Protein AF-A0A8T0BC66-F1 (afdb_monomer)

Foldseek 3Di:
DDPKWDFDDDDDDPLVVLLVVQDDPVCQLLAKEAAKDPQAAADCDPPDPRHDDVVQDDDGFATFHDDRDMTHTSNVVVQLVVCLVVQPDDPDVRSSSRSSCVVVVRDYDYPVVSVVSSVVVVPPDDPDDDDD

Nearest PDB structures (foldseek):
  6wmo-assembly1_B  TM=9.298E-01  e=1.999E-13  Homo sapiens
  8tic-assembly2_D  TM=9.322E-01  e=6.522E-13  Homo sapiens
  8tic-assembly1_C  TM=9.337E-01  e=7.944E-13  Homo sapiens
  6wmn-assembly1_A  TM=8.474E-01  e=4.118E-13  Homo sapiens
  6wmn-assembly2_C  TM=8.520E-01  e=5.015E-13  Homo sapiens

Radius of gyration: 18.57 Å; Cα contacts (8 Å, |Δi|>4): 163; chains: 1; bounding box: 36×45×63 Å

pLDDT: mean 74.86, std 20.78, range [34.38, 96.12]

Structure (mmCIF, N/CA/C/O backbone):
data_AF-A0A8T0BC66-F1
#
_entry.id   AF-A0A8T0BC66-F1
#
loop_
_atom_site.group_PDB
_atom_site.id
_atom_site.type_symbol
_atom_site.label_atom_id
_atom_site.label_alt_id
_atom_site.label_comp_id
_atom_site.label_asym_id
_atom_site.label_entity_id
_atom_site.label_seq_id
_atom_site.pdbx_PDB_ins_code
_atom_site.Cartn_x
_atom_site.Cartn_y
_atom_site.Cartn_z
_atom_site.occupancy
_atom_site.B_iso_or_equiv
_atom_site.auth_seq_id
_atom_site.auth_comp_id
_atom_site.auth_asym_id
_atom_site.auth_atom_id
_atom_site.pdbx_PDB_model_num
ATOM 1 N N . MET A 1 1 ? -14.379 -6.288 25.183 1.00 39.47 1 MET A N 1
ATOM 2 C CA . MET A 1 1 ? -13.548 -7.128 24.292 1.00 39.47 1 MET A CA 1
ATOM 3 C C . MET A 1 1 ? -13.953 -6.802 22.857 1.00 39.47 1 MET A C 1
ATOM 5 O O . MET A 1 1 ? -15.008 -7.246 22.436 1.00 39.47 1 MET A O 1
ATOM 9 N N . TYR A 1 2 ? -13.219 -5.929 22.158 1.00 42.78 2 TYR A N 1
ATOM 10 C CA . TYR A 1 2 ? -13.569 -5.479 20.798 1.00 42.78 2 TYR A CA 1
ATOM 11 C C . TYR A 1 2 ? -12.825 -6.341 19.771 1.00 42.78 2 TYR A C 1
ATOM 13 O O . TYR A 1 2 ? -11.620 -6.173 19.587 1.00 42.78 2 TYR A O 1
ATOM 21 N N . GLY A 1 3 ? -13.536 -7.283 19.145 1.00 38.94 3 GLY A N 1
ATOM 22 C CA . GLY A 1 3 ? -13.040 -8.241 18.145 1.00 38.94 3 GLY A CA 1
ATOM 23 C C . GLY A 1 3 ? -12.790 -7.635 16.760 1.00 38.94 3 GLY A C 1
ATOM 24 O O . GLY A 1 3 ? -13.033 -8.282 15.747 1.00 38.94 3 GLY A O 1
ATOM 25 N N . ASP A 1 4 ? -12.317 -6.389 16.712 1.00 48.75 4 ASP A N 1
ATOM 26 C CA . ASP A 1 4 ? -12.413 -5.542 15.517 1.00 48.75 4 ASP A CA 1
ATOM 27 C C . ASP A 1 4 ? -11.037 -5.145 14.964 1.00 48.75 4 ASP A C 1
ATOM 29 O O . ASP A 1 4 ? -10.931 -4.189 14.198 1.00 48.75 4 ASP A O 1
ATOM 33 N N . ILE A 1 5 ? -9.954 -5.789 15.409 1.00 49.69 5 ILE A N 1
ATOM 34 C CA . ILE A 1 5 ? -8.577 -5.385 15.095 1.00 49.69 5 ILE A CA 1
ATOM 35 C C . ILE A 1 5 ? -7.767 -6.647 14.806 1.00 49.69 5 ILE A C 1
ATOM 37 O O . ILE A 1 5 ? -7.548 -7.456 15.704 1.00 49.69 5 ILE A O 1
ATOM 41 N N . LEU A 1 6 ? -7.324 -6.803 13.559 1.00 51.75 6 LEU A N 1
ATOM 42 C CA . LEU A 1 6 ? -6.361 -7.831 13.177 1.00 51.75 6 LEU A CA 1
ATOM 43 C C . LEU A 1 6 ? -4.959 -7.220 13.254 1.00 51.75 6 LEU A C 1
ATOM 45 O O . LEU A 1 6 ? -4.661 -6.251 12.559 1.00 51.75 6 LEU A O 1
ATOM 49 N N . GLN A 1 7 ? -4.128 -7.774 14.132 1.00 48.44 7 GLN A N 1
ATOM 50 C CA . GLN A 1 7 ? -2.723 -7.419 14.313 1.00 48.44 7 GLN A CA 1
ATOM 51 C C . GLN A 1 7 ? -1.903 -8.573 13.734 1.00 48.44 7 GLN A C 1
ATOM 53 O O . GLN A 1 7 ? -2.004 -9.698 14.218 1.00 48.44 7 GLN A O 1
ATOM 58 N N . TRP A 1 8 ? -1.158 -8.322 12.659 1.00 37.84 8 TRP A N 1
ATOM 59 C CA . TRP A 1 8 ? -0.262 -9.316 12.069 1.00 37.84 8 TRP A CA 1
ATOM 60 C C . TRP A 1 8 ? 1.157 -9.040 12.573 1.00 37.84 8 TRP A C 1
ATOM 62 O O . TRP A 1 8 ? 1.662 -7.935 12.395 1.00 37.84 8 TRP A O 1
ATOM 72 N N . ASP A 1 9 ? 1.723 -10.024 13.272 1.00 36.22 9 ASP A N 1
ATOM 73 C CA . ASP A 1 9 ? 3.120 -10.123 13.720 1.00 36.22 9 ASP A CA 1
ATOM 74 C C . ASP A 1 9 ? 3.769 -8.828 14.257 1.00 36.22 9 ASP A C 1
ATOM 76 O O . ASP A 1 9 ? 4.820 -8.379 13.803 1.00 36.22 9 ASP A O 1
ATOM 80 N N . TYR A 1 10 ? 3.137 -8.208 15.258 1.00 40.03 10 TYR A N 1
ATOM 81 C CA . TYR A 1 10 ? 3.714 -7.072 15.975 1.00 40.03 10 TYR A CA 1
ATOM 82 C C . TYR A 1 10 ? 3.802 -7.402 17.462 1.00 40.03 10 TYR A C 1
ATOM 84 O O . TYR A 1 10 ? 2.771 -7.621 18.102 1.00 40.03 10 TYR A O 1
ATOM 92 N N . ARG A 1 11 ? 5.025 -7.413 18.016 1.00 34.38 11 ARG A N 1
ATOM 93 C CA . ARG A 1 11 ? 5.253 -7.440 19.469 1.00 34.38 11 ARG A CA 1
ATOM 94 C C . ARG A 1 11 ? 4.459 -6.303 20.097 1.00 34.38 11 ARG A C 1
ATOM 96 O O . ARG A 1 11 ? 4.739 -5.137 19.808 1.00 34.38 11 ARG A O 1
ATOM 103 N N . ASP A 1 12 ? 3.502 -6.646 20.955 1.00 35.31 12 ASP A N 1
ATOM 104 C CA . ASP A 1 12 ? 2.737 -5.669 21.721 1.00 35.31 12 ASP A CA 1
ATOM 105 C C . ASP A 1 12 ? 3.689 -4.693 22.409 1.00 35.31 12 ASP A C 1
ATOM 107 O O . ASP A 1 12 ? 4.430 -5.022 23.331 1.00 35.31 12 ASP A O 1
ATOM 111 N N . SER A 1 13 ? 3.691 -3.475 21.887 1.00 44.97 13 SER A N 1
ATOM 112 C CA . SER A 1 13 ? 4.419 -2.348 22.433 1.00 44.97 13 SER A CA 1
ATOM 113 C C . SER A 1 13 ? 3.365 -1.376 22.939 1.00 44.97 13 SER A C 1
ATOM 115 O O . SER A 1 13 ? 2.332 -1.196 22.288 1.00 44.97 13 SER A O 1
ATOM 117 N N . PHE A 1 14 ? 3.622 -0.723 24.075 1.00 44.88 14 PHE A N 1
ATOM 118 C CA . PHE A 1 14 ? 2.722 0.250 24.718 1.00 44.88 14 PHE A CA 1
ATOM 119 C C . PHE A 1 14 ? 2.096 1.286 23.750 1.00 44.88 14 PHE A C 1
ATOM 121 O O . PHE A 1 14 ? 1.015 1.804 24.010 1.00 44.88 14 PHE A O 1
ATOM 128 N N . PHE A 1 15 ? 2.719 1.536 22.593 1.00 47.66 15 PHE A N 1
ATOM 129 C CA . PHE A 1 15 ? 2.225 2.391 21.510 1.00 47.66 15 PHE A CA 1
ATOM 130 C C . PHE A 1 15 ? 0.861 1.996 20.908 1.00 47.66 15 PHE A C 1
ATOM 132 O O . PHE A 1 15 ? 0.119 2.881 20.476 1.00 47.66 15 PHE A O 1
ATOM 139 N N . ASN A 1 16 ? 0.499 0.707 20.886 1.00 49.53 16 ASN A N 1
ATOM 140 C CA . ASN A 1 16 ? -0.738 0.236 20.243 1.00 49.53 16 ASN A CA 1
ATOM 141 C C . ASN A 1 16 ? -2.017 0.669 20.987 1.00 49.53 16 ASN A C 1
ATOM 143 O O . ASN A 1 16 ? -3.046 0.907 20.346 1.00 49.53 16 ASN A O 1
ATOM 147 N N . LEU A 1 17 ? -1.963 0.809 22.320 1.00 51.00 17 LEU A N 1
ATOM 148 C CA . LEU A 1 17 ? -3.094 1.307 23.116 1.00 51.00 17 LEU A CA 1
ATOM 149 C C . LEU A 1 17 ? -3.305 2.814 22.916 1.00 51.00 17 LEU A C 1
ATOM 151 O O . LEU A 1 17 ? -4.433 3.253 22.680 1.00 51.00 17 LEU A O 1
ATOM 155 N N . THR A 1 18 ? -2.224 3.595 22.889 1.00 55.72 18 THR A N 1
ATOM 156 C CA . THR A 1 18 ? -2.283 5.062 22.791 1.00 55.72 18 THR A CA 1
ATOM 157 C C . THR A 1 18 ? -2.929 5.546 21.487 1.00 55.72 18 THR A C 1
ATOM 159 O O . THR A 1 18 ? -3.639 6.554 21.476 1.00 55.72 18 THR A O 1
ATOM 162 N N . ILE A 1 19 ? -2.725 4.834 20.368 1.00 58.22 19 ILE A N 1
ATOM 163 C CA . ILE A 1 19 ? -3.325 5.217 19.077 1.00 58.22 19 ILE A CA 1
ATOM 164 C C . ILE A 1 19 ? -4.849 5.031 19.090 1.00 58.22 19 ILE A C 1
ATOM 166 O O . ILE A 1 19 ? -5.564 5.867 18.536 1.00 58.22 19 ILE A O 1
ATOM 170 N N . LYS A 1 20 ? -5.367 3.984 19.744 1.00 54.47 20 LYS A N 1
ATOM 171 C CA . LYS A 1 20 ? -6.816 3.759 19.863 1.00 54.47 20 LYS A CA 1
ATOM 172 C C . LYS A 1 20 ? -7.481 4.770 20.786 1.00 54.47 20 LYS A C 1
ATOM 174 O O . LYS A 1 20 ? -8.488 5.352 20.398 1.00 54.47 20 LYS A O 1
ATOM 179 N N . GLU A 1 21 ? -6.909 5.001 21.965 1.00 57.84 21 GLU A N 1
ATOM 180 C CA . GLU A 1 21 ? -7.461 5.927 22.967 1.00 57.84 21 GLU A CA 1
ATOM 181 C C . GLU A 1 21 ? -7.472 7.375 22.469 1.00 57.84 21 GLU A C 1
ATOM 183 O O . GLU A 1 21 ? -8.346 8.167 22.818 1.00 57.84 21 GLU A O 1
ATOM 188 N N . GLY A 1 22 ? -6.545 7.708 21.571 1.00 63.69 22 GLY A N 1
ATOM 189 C CA . GLY A 1 22 ? -6.510 9.006 20.932 1.00 63.69 22 GLY A CA 1
ATOM 190 C C . GLY A 1 22 ? -7.560 9.202 19.836 1.00 63.69 22 GLY A C 1
ATOM 191 O O . GLY A 1 22 ? -7.830 10.342 19.494 1.00 63.69 22 GLY A O 1
ATOM 192 N N . LEU A 1 23 ? -8.154 8.201 19.192 1.00 65.50 23 LEU A N 1
ATOM 193 C CA . LEU A 1 23 ? -8.947 8.450 17.973 1.00 65.50 23 LEU A CA 1
ATOM 194 C C . LEU A 1 23 ? -10.449 8.565 18.246 1.00 65.50 23 LEU A C 1
ATOM 196 O O . LEU A 1 23 ? -11.020 7.807 19.020 1.00 65.50 23 LEU A O 1
ATOM 200 N N . SER A 1 24 ? -11.121 9.496 17.555 1.00 72.69 24 SER A N 1
ATOM 201 C CA . SER A 1 24 ? -12.587 9.501 17.564 1.00 72.69 24 SER A CA 1
ATOM 202 C C . SER A 1 24 ? -1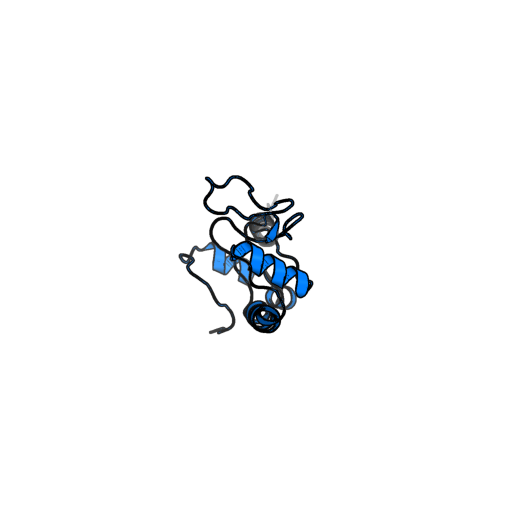3.111 8.225 16.889 1.00 72.69 24 SER A C 1
ATOM 204 O O . SER A 1 24 ? -12.472 7.742 15.947 1.00 72.69 24 SER A O 1
ATOM 206 N N . PRO A 1 25 ? -14.291 7.707 17.278 1.00 70.06 25 PRO A N 1
ATOM 207 C CA . PRO A 1 25 ? -14.850 6.489 16.687 1.00 70.06 25 PRO A CA 1
ATOM 208 C C . PRO A 1 25 ? -14.932 6.541 15.155 1.00 70.06 25 PRO A C 1
ATOM 210 O O . PRO A 1 25 ? -14.613 5.569 14.477 1.00 70.06 25 PRO A O 1
ATOM 213 N N . ALA A 1 26 ? -15.273 7.704 14.590 1.00 71.31 26 ALA A N 1
ATOM 214 C CA . ALA A 1 26 ? -15.292 7.915 13.144 1.00 71.31 26 ALA A CA 1
ATOM 215 C C . ALA A 1 26 ? -13.900 7.756 12.502 1.00 71.31 26 ALA A C 1
ATOM 217 O O . ALA A 1 26 ? -13.770 7.103 11.472 1.00 71.31 26 ALA A O 1
ATOM 218 N N . LYS A 1 27 ? -12.844 8.293 13.129 1.00 70.31 27 LYS A N 1
ATOM 219 C CA . LYS A 1 27 ? -11.463 8.177 12.628 1.00 7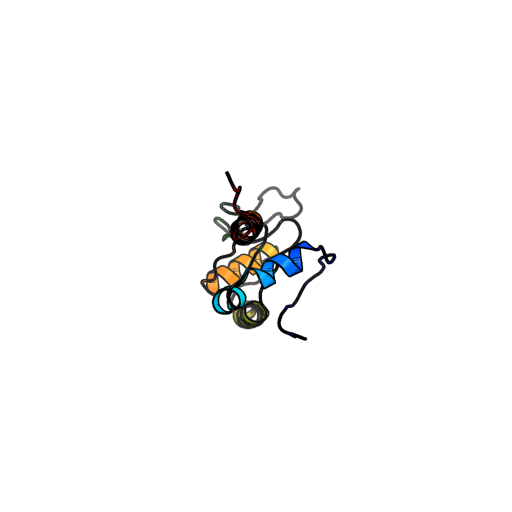0.31 27 LYS A CA 1
ATOM 220 C C . LYS A 1 27 ? -10.886 6.775 12.823 1.00 70.31 27 LYS A C 1
ATOM 222 O O . LYS A 1 27 ? -10.070 6.348 12.016 1.00 70.31 27 LYS A O 1
ATOM 227 N N . ALA A 1 28 ? -11.316 6.060 13.861 1.00 73.62 28 ALA A N 1
ATOM 228 C CA . ALA A 1 28 ? -10.901 4.685 14.114 1.00 73.62 28 ALA A CA 1
ATOM 229 C C . ALA A 1 28 ? -11.452 3.702 13.063 1.00 73.62 28 ALA A C 1
ATOM 231 O O . ALA A 1 28 ? -10.796 2.713 12.749 1.00 73.62 28 ALA A O 1
ATOM 232 N N . ARG A 1 29 ? -12.630 3.976 12.480 1.00 76.38 29 ARG A N 1
ATOM 233 C CA . ARG A 1 29 ? -13.257 3.092 11.479 1.00 76.38 29 ARG A CA 1
ATOM 234 C C . ARG A 1 29 ? -12.480 3.001 10.170 1.00 76.38 29 ARG A C 1
ATOM 236 O O . ARG A 1 29 ? -12.410 1.911 9.615 1.00 76.38 29 ARG A O 1
ATOM 243 N N . ASP A 1 30 ? -11.865 4.086 9.716 1.00 82.56 30 ASP A N 1
ATOM 244 C CA . ASP A 1 30 ? -11.076 4.131 8.472 1.00 82.56 30 ASP A CA 1
ATOM 245 C C . ASP A 1 30 ? -9.564 4.214 8.751 1.00 82.56 30 ASP A C 1
ATOM 247 O O . ASP A 1 30 ? -8.792 4.743 7.952 1.00 82.56 30 ASP A O 1
ATOM 251 N N . LEU A 1 31 ? -9.133 3.721 9.917 1.00 83.75 31 LEU A N 1
ATOM 252 C CA . LEU A 1 31 ? -7.738 3.772 10.334 1.00 83.75 31 LEU A CA 1
ATOM 253 C C . LEU A 1 31 ? -6.876 2.825 9.492 1.00 83.75 31 LEU A C 1
ATOM 255 O O . LEU A 1 31 ? -7.131 1.621 9.463 1.00 83.75 31 LEU A O 1
ATOM 259 N N . PHE A 1 32 ? -5.827 3.374 8.882 1.00 86.88 32 PHE A N 1
ATOM 260 C CA . PHE A 1 32 ? -4.690 2.641 8.331 1.00 86.88 32 PHE A CA 1
ATOM 261 C C . PHE A 1 32 ? -3.419 3.464 8.580 1.00 86.88 32 PHE A C 1
ATOM 263 O O . PHE A 1 32 ? -3.312 4.604 8.115 1.00 86.88 32 PHE A O 1
ATOM 270 N N . VAL A 1 33 ? -2.475 2.913 9.338 1.00 86.44 33 VAL A N 1
ATOM 271 C CA . VAL A 1 33 ? -1.261 3.598 9.796 1.00 86.44 33 VAL A CA 1
ATOM 272 C C . VAL A 1 33 ? -0.051 2.690 9.622 1.00 86.44 33 VAL A C 1
ATOM 274 O O . VAL A 1 33 ? -0.101 1.516 9.970 1.00 86.44 33 VAL A O 1
ATOM 277 N N . GLY A 1 34 ? 1.045 3.242 9.119 1.00 85.88 34 GLY A N 1
ATOM 278 C CA . GLY A 1 34 ? 2.331 2.555 9.002 1.00 85.88 34 GLY A CA 1
ATOM 279 C C . GLY A 1 34 ? 3.432 3.532 8.599 1.00 85.88 34 GLY A C 1
ATOM 280 O O . GLY A 1 34 ? 3.204 4.746 8.578 1.00 85.88 34 GLY A O 1
ATOM 281 N N . ASP A 1 35 ? 4.620 3.029 8.267 1.00 88.12 35 ASP A N 1
ATOM 282 C CA . ASP A 1 35 ? 5.647 3.869 7.644 1.00 88.12 35 ASP A CA 1
ATOM 283 C C . ASP A 1 35 ? 5.340 4.015 6.151 1.00 88.12 35 ASP A C 1
ATOM 285 O O . ASP A 1 35 ? 5.528 3.088 5.362 1.00 88.12 35 ASP A O 1
ATOM 289 N N . VAL A 1 36 ? 4.751 5.156 5.785 1.00 90.31 36 VAL A N 1
ATOM 290 C CA . VAL A 1 36 ? 4.242 5.391 4.431 1.00 90.31 36 VAL A CA 1
ATOM 291 C C . VAL A 1 36 ? 5.392 5.775 3.509 1.00 90.31 36 VAL A C 1
ATOM 293 O O . VAL A 1 36 ? 5.994 6.838 3.647 1.00 90.31 36 VAL A O 1
ATOM 296 N N . ILE A 1 37 ? 5.642 4.920 2.524 1.00 90.62 37 ILE A N 1
ATOM 297 C CA . ILE A 1 37 ? 6.613 5.117 1.458 1.00 90.62 37 ILE A CA 1
ATOM 298 C C . ILE A 1 37 ? 5.888 5.730 0.257 1.00 90.62 37 ILE A C 1
ATOM 300 O O . ILE A 1 37 ? 4.911 5.182 -0.257 1.00 90.62 37 ILE A O 1
ATOM 304 N N . THR A 1 38 ? 6.380 6.878 -0.207 1.00 92.88 38 THR A N 1
ATOM 305 C CA . THR A 1 38 ? 5.857 7.617 -1.367 1.00 92.88 38 THR A CA 1
ATOM 306 C C . THR A 1 38 ? 6.930 7.777 -2.435 1.00 92.88 38 THR A C 1
ATOM 308 O O . THR A 1 38 ? 8.116 7.731 -2.122 1.00 92.88 38 THR A O 1
ATOM 311 N N . ASN A 1 39 ? 6.526 8.023 -3.686 1.00 92.88 39 ASN A N 1
ATOM 312 C CA . ASN A 1 39 ? 7.439 8.239 -4.820 1.00 92.88 39 ASN A CA 1
ATOM 313 C C . ASN A 1 39 ? 8.421 7.076 -5.062 1.00 92.88 39 ASN A C 1
ATOM 315 O O . ASN A 1 39 ? 9.484 7.260 -5.648 1.00 92.88 39 ASN A O 1
ATOM 319 N N . ALA A 1 40 ? 8.062 5.873 -4.613 1.00 93.31 40 ALA A N 1
ATOM 320 C CA . ALA A 1 40 ? 8.817 4.661 -4.877 1.00 93.31 40 ALA A CA 1
ATOM 321 C C . ALA A 1 40 ? 8.433 4.057 -6.233 1.00 93.31 40 ALA A C 1
ATOM 323 O O . ALA A 1 40 ? 7.364 4.325 -6.786 1.00 93.31 40 ALA A O 1
ATOM 324 N N . GLY A 1 41 ? 9.300 3.194 -6.749 1.00 94.81 41 GLY A N 1
ATOM 325 C CA . GLY A 1 41 ? 9.072 2.466 -7.987 1.00 94.81 41 GLY A CA 1
ATOM 326 C C . GLY A 1 41 ? 9.756 1.101 -7.978 1.00 94.81 41 GLY A C 1
ATOM 327 O O . GLY A 1 41 ? 10.499 0.779 -7.048 1.00 94.81 41 GLY A O 1
ATOM 328 N N . PRO A 1 42 ? 9.494 0.281 -9.002 1.00 95.69 42 PRO A N 1
ATOM 329 C CA . PRO A 1 42 ? 10.089 -1.040 -9.134 1.00 95.69 42 PRO A CA 1
ATOM 330 C C . PRO A 1 42 ? 11.610 -0.975 -9.269 1.00 95.69 42 PRO A C 1
ATOM 332 O O . PRO A 1 42 ? 12.144 -0.264 -10.121 1.00 95.69 42 PRO A O 1
ATOM 335 N N . HIS A 1 43 ? 12.314 -1.776 -8.467 1.00 94.88 43 HIS A N 1
ATOM 336 C CA . HIS A 1 43 ? 13.750 -1.956 -8.636 1.00 94.88 43 HIS A CA 1
ATOM 337 C C . HIS A 1 43 ? 14.025 -2.809 -9.876 1.00 94.88 43 HIS A C 1
ATOM 339 O O . HIS A 1 43 ? 13.482 -3.904 -10.026 1.00 94.88 43 HIS A O 1
ATOM 345 N N . ARG A 1 44 ? 14.885 -2.305 -10.767 1.00 94.38 44 ARG A N 1
ATOM 346 C CA . ARG A 1 44 ? 15.216 -2.956 -12.046 1.00 94.38 44 ARG A CA 1
ATOM 347 C C . ARG A 1 44 ? 16.550 -3.700 -12.040 1.00 94.38 44 ARG A C 1
ATOM 349 O O . ARG A 1 44 ? 16.899 -4.332 -13.033 1.00 94.38 44 ARG A O 1
ATOM 356 N N . ASP A 1 45 ? 17.284 -3.657 -10.934 1.00 94.81 45 ASP A N 1
ATOM 357 C CA . ASP A 1 45 ? 18.487 -4.466 -10.767 1.00 94.81 45 ASP A CA 1
ATOM 358 C C . ASP A 1 45 ? 18.099 -5.902 -10.382 1.00 94.81 45 ASP A C 1
ATOM 360 O O . ASP A 1 45 ? 17.461 -6.125 -9.355 1.00 94.81 45 ASP A O 1
ATOM 364 N N . LYS A 1 46 ? 18.502 -6.887 -11.191 1.00 93.50 46 LYS A N 1
ATOM 365 C CA . LYS A 1 46 ? 18.237 -8.315 -10.945 1.00 93.50 46 LYS A CA 1
ATOM 366 C C . LYS A 1 46 ? 18.907 -8.848 -9.673 1.00 93.50 46 LYS A C 1
ATOM 368 O O . LYS A 1 46 ? 18.571 -9.941 -9.233 1.00 93.50 46 LYS A O 1
ATOM 373 N N . LYS A 1 47 ? 19.862 -8.110 -9.101 1.00 94.44 47 LYS A N 1
ATOM 374 C CA . LYS A 1 47 ? 20.595 -8.503 -7.889 1.00 94.44 47 LYS A CA 1
ATOM 375 C C . LYS A 1 47 ? 19.860 -8.161 -6.595 1.00 94.44 47 LYS A C 1
ATOM 377 O O . LYS A 1 47 ? 20.265 -8.635 -5.536 1.00 94.44 47 LYS A O 1
ATOM 382 N N . VAL A 1 48 ? 18.810 -7.338 -6.647 1.00 94.06 48 VAL A N 1
ATOM 383 C CA . VAL A 1 48 ? 18.064 -6.955 -5.443 1.00 94.06 48 VAL A CA 1
ATOM 384 C C . VAL A 1 48 ? 16.904 -7.909 -5.166 1.00 94.06 48 VAL A C 1
ATOM 386 O O . VAL A 1 48 ? 16.281 -8.444 -6.079 1.00 94.06 48 VAL A O 1
ATOM 389 N N . LYS A 1 49 ? 16.569 -8.076 -3.881 1.00 90.25 49 LYS A N 1
ATOM 390 C CA . LYS A 1 49 ? 15.498 -8.971 -3.408 1.00 90.25 49 LYS A CA 1
ATOM 391 C C . LYS A 1 49 ? 14.146 -8.714 -4.085 1.00 90.25 49 LYS A C 1
ATOM 393 O O . LYS A 1 49 ? 13.412 -9.651 -4.367 1.00 90.25 49 LYS A O 1
ATOM 398 N N . TYR A 1 50 ? 13.824 -7.446 -4.330 1.00 90.69 50 TYR A N 1
ATOM 399 C CA . TYR A 1 50 ? 12.538 -7.012 -4.876 1.00 90.69 50 TYR A CA 1
ATOM 400 C C . TYR A 1 50 ? 12.673 -6.525 -6.325 1.00 90.69 50 TYR A C 1
ATOM 402 O O . TYR A 1 50 ? 12.163 -5.461 -6.683 1.00 90.69 50 TYR A O 1
ATOM 410 N N . TYR A 1 51 ? 13.408 -7.282 -7.146 1.00 95.00 51 TYR A N 1
ATOM 411 C CA . TYR A 1 51 ? 13.488 -7.048 -8.585 1.00 95.00 51 TYR A CA 1
ATOM 412 C C . TYR A 1 51 ? 12.116 -7.224 -9.238 1.00 95.00 51 TYR A C 1
ATOM 414 O O . TYR A 1 51 ? 11.468 -8.256 -9.065 1.00 95.00 51 TYR A O 1
ATOM 422 N N . ILE A 1 52 ? 11.704 -6.243 -10.039 1.00 96.12 52 ILE A N 1
ATOM 423 C CA . ILE A 1 52 ? 10.500 -6.323 -10.863 1.00 96.12 52 ILE A CA 1
ATOM 424 C C . ILE A 1 52 ? 10.870 -5.948 -12.304 1.00 96.12 52 ILE A C 1
ATOM 426 O O . ILE A 1 52 ? 11.348 -4.833 -12.532 1.00 96.12 52 ILE A O 1
ATOM 430 N N . PRO A 1 53 ? 10.639 -6.819 -13.301 1.00 94.75 53 PRO A N 1
ATOM 431 C CA . PRO A 1 53 ? 10.848 -6.497 -14.710 1.00 94.75 53 PRO A CA 1
ATOM 432 C C . PRO A 1 53 ? 9.784 -5.525 -15.242 1.00 94.75 53 PRO A C 1
ATOM 434 O O . PRO A 1 53 ? 8.667 -5.448 -14.726 1.00 94.75 53 PRO A O 1
ATOM 437 N N . GLU A 1 54 ? 10.107 -4.791 -16.309 1.00 94.88 54 GLU A N 1
ATOM 438 C CA . GLU A 1 54 ? 9.160 -3.865 -16.956 1.00 94.88 54 GLU A CA 1
ATOM 439 C C . GLU A 1 54 ? 7.925 -4.572 -17.520 1.00 94.88 54 GLU A C 1
ATOM 441 O O . GLU A 1 54 ? 6.845 -3.993 -17.522 1.00 94.88 54 GLU A O 1
ATOM 446 N N . SER A 1 55 ? 8.053 -5.845 -17.903 1.00 93.69 55 SER A N 1
ATOM 447 C CA . SER A 1 55 ? 6.933 -6.668 -18.367 1.00 93.69 55 SER A CA 1
ATOM 448 C C . SER A 1 55 ? 5.865 -6.927 -17.299 1.00 93.69 55 SER A C 1
ATOM 450 O O . SER A 1 55 ? 4.739 -7.264 -17.652 1.00 93.69 55 SER A O 1
ATOM 452 N N . ILE A 1 56 ? 6.195 -6.783 -16.009 1.00 92.31 56 ILE A N 1
ATOM 453 C CA . ILE A 1 56 ? 5.250 -6.983 -14.900 1.00 92.31 56 ILE A CA 1
ATOM 454 C C . ILE A 1 56 ? 4.603 -5.663 -14.474 1.00 92.31 56 ILE A C 1
ATOM 456 O O . ILE A 1 56 ? 3.416 -5.632 -14.156 1.00 92.31 56 ILE A O 1
ATOM 460 N N . TYR A 1 57 ? 5.367 -4.570 -14.437 1.00 93.62 57 TYR A N 1
ATOM 461 C CA . TYR A 1 57 ? 4.852 -3.273 -14.000 1.00 93.62 57 TYR A CA 1
ATOM 462 C C . TYR A 1 57 ? 5.686 -2.134 -14.559 1.00 93.62 57 TYR A C 1
ATOM 464 O O . TYR A 1 57 ? 6.918 -2.166 -14.488 1.00 93.62 57 TYR A O 1
ATOM 472 N N . VAL A 1 58 ? 5.006 -1.096 -15.038 1.00 93.75 58 VAL A N 1
ATOM 473 C CA . VAL A 1 58 ? 5.599 0.142 -15.552 1.00 93.75 58 VAL A CA 1
ATOM 474 C C . VAL A 1 58 ? 5.054 1.322 -14.748 1.00 93.75 58 VAL A C 1
ATOM 476 O O . VAL A 1 58 ? 3.877 1.356 -14.395 1.00 93.75 58 VAL A O 1
ATOM 479 N N . GLY A 1 59 ? 5.919 2.297 -14.466 1.00 94.12 59 GLY A N 1
ATOM 480 C CA . GLY A 1 59 ? 5.582 3.495 -13.698 1.00 94.12 59 GLY A CA 1
ATOM 481 C C . GLY A 1 59 ? 5.894 3.388 -12.203 1.00 94.12 59 GLY A C 1
ATOM 482 O O . GLY A 1 59 ? 6.552 2.455 -11.743 1.00 94.12 59 GLY A O 1
ATOM 483 N N . GLY A 1 60 ? 5.441 4.392 -11.451 1.00 94.75 60 GLY A N 1
ATOM 484 C CA . GLY A 1 60 ? 5.632 4.483 -10.003 1.00 94.75 60 GLY A CA 1
ATOM 485 C C . GLY A 1 60 ? 4.633 3.638 -9.212 1.00 94.75 60 GLY A C 1
ATOM 486 O O . GLY A 1 60 ? 3.521 3.343 -9.667 1.00 94.75 60 GLY A O 1
ATOM 487 N N . TYR A 1 61 ? 5.023 3.255 -8.002 1.00 95.00 61 TYR A N 1
ATOM 488 C CA . TYR A 1 61 ? 4.124 2.615 -7.051 1.00 95.00 61 TYR A CA 1
ATOM 489 C C . TYR A 1 61 ? 3.147 3.625 -6.440 1.00 95.00 61 TYR A C 1
ATOM 491 O O . TYR A 1 61 ? 3.488 4.801 -6.288 1.00 95.00 61 TYR A O 1
ATOM 499 N N . PRO A 1 62 ? 1.922 3.191 -6.070 1.00 94.00 62 PRO A N 1
ATOM 500 C CA . PRO A 1 62 ? 1.110 3.984 -5.152 1.00 94.00 62 PRO A CA 1
ATOM 501 C C . PRO A 1 62 ? 1.861 4.212 -3.839 1.00 94.00 62 PRO A C 1
ATOM 503 O O . PRO A 1 62 ? 2.737 3.416 -3.510 1.00 94.00 62 PRO A O 1
ATOM 506 N N . PRO A 1 63 ? 1.461 5.204 -3.032 1.00 93.62 63 PRO A N 1
ATOM 507 C CA . PRO A 1 63 ? 1.798 5.204 -1.618 1.00 93.62 63 PRO A CA 1
ATOM 508 C C . PRO A 1 63 ? 1.434 3.862 -0.971 1.00 93.62 63 PRO A C 1
ATOM 510 O O . PRO A 1 63 ? 0.334 3.336 -1.182 1.00 93.62 63 PRO A O 1
ATOM 513 N N . TYR A 1 64 ? 2.358 3.301 -0.199 1.00 92.69 64 TYR A N 1
ATOM 514 C CA . TYR A 1 64 ? 2.154 2.056 0.538 1.00 92.69 64 TYR A CA 1
ATOM 515 C C . TYR A 1 64 ? 2.852 2.122 1.894 1.00 92.69 64 TYR A C 1
ATOM 517 O O . TYR A 1 64 ? 3.809 2.873 2.061 1.00 92.69 64 TYR A O 1
ATOM 525 N N . ALA A 1 65 ? 2.364 1.364 2.874 1.00 91.19 65 ALA A N 1
ATOM 526 C CA . ALA A 1 65 ? 3.062 1.231 4.148 1.00 91.19 65 ALA A CA 1
ATOM 527 C C . ALA A 1 65 ? 4.051 0.065 4.075 1.00 91.19 65 ALA A C 1
ATOM 529 O O . ALA A 1 65 ? 3.660 -1.019 3.653 1.00 91.19 65 ALA A O 1
ATOM 530 N N . GLY A 1 66 ? 5.299 0.291 4.486 1.00 83.38 66 GLY A N 1
ATOM 531 C CA . GLY A 1 66 ? 6.349 -0.729 4.551 1.00 83.38 66 GLY A CA 1
ATOM 532 C C . GLY A 1 66 ? 7.180 -0.617 5.832 1.00 83.38 66 GLY A C 1
ATOM 533 O O . GLY A 1 66 ? 6.757 0.003 6.805 1.00 83.38 66 GLY A O 1
ATOM 534 N N . GLY A 1 67 ? 8.375 -1.214 5.847 1.00 70.06 67 GLY A N 1
ATOM 535 C CA . GLY A 1 67 ? 9.397 -0.927 6.870 1.00 70.06 67 GLY A CA 1
ATOM 536 C C . GLY A 1 67 ? 9.263 -1.655 8.216 1.00 70.06 67 GLY A C 1
ATOM 537 O O . GLY A 1 67 ? 10.009 -1.334 9.137 1.00 70.06 67 GLY A O 1
ATOM 538 N N . GLY A 1 68 ? 8.363 -2.640 8.343 1.00 74.56 68 GLY A N 1
ATOM 539 C CA . GLY A 1 68 ? 8.299 -3.531 9.516 1.00 74.56 68 GLY A CA 1
ATOM 540 C C . GLY A 1 68 ? 6.895 -3.869 10.026 1.00 74.56 68 GLY A C 1
ATOM 541 O O . GLY A 1 68 ? 6.762 -4.774 10.841 1.00 74.56 68 GLY A O 1
ATOM 542 N N . GLY A 1 69 ? 5.856 -3.172 9.555 1.00 78.62 69 GLY A N 1
ATOM 543 C CA . GLY A 1 69 ? 4.458 -3.483 9.867 1.00 78.62 69 GLY A CA 1
ATOM 544 C C . GLY A 1 69 ? 3.529 -2.271 9.765 1.00 78.62 69 GLY A C 1
ATOM 545 O O . GLY A 1 69 ? 3.970 -1.121 9.752 1.00 78.62 69 GLY A O 1
ATOM 546 N N . TYR A 1 70 ? 2.224 -2.529 9.703 1.00 84.62 70 TYR A N 1
ATOM 547 C CA . TYR A 1 70 ? 1.175 -1.509 9.685 1.00 84.62 70 TYR A CA 1
ATOM 548 C C . TYR A 1 70 ? -0.048 -1.958 10.495 1.00 84.62 70 TYR A C 1
ATOM 550 O O . TYR A 1 70 ? -0.330 -3.146 10.629 1.00 84.62 70 TYR A O 1
ATOM 558 N N . LEU A 1 71 ? -0.783 -0.984 11.030 1.00 82.94 71 LEU A N 1
ATOM 559 C CA . LEU A 1 71 ? -1.993 -1.159 11.830 1.00 82.94 71 LEU A CA 1
ATOM 560 C C . LEU A 1 71 ? -3.195 -0.608 11.068 1.00 82.94 71 LEU A C 1
ATOM 562 O O . LEU A 1 71 ? -3.168 0.520 10.577 1.00 82.94 71 LEU A O 1
ATOM 566 N N . TYR A 1 72 ? -4.290 -1.357 11.031 1.00 85.44 72 TYR A N 1
ATOM 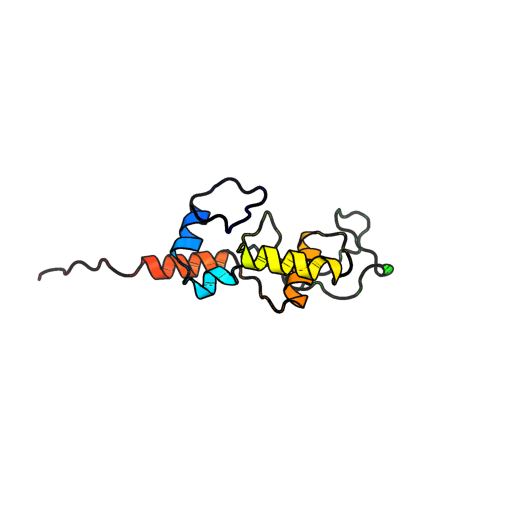567 C CA . TYR A 1 72 ? -5.535 -0.893 10.434 1.00 85.44 72 TYR A CA 1
ATOM 568 C C . TYR A 1 72 ? -6.757 -1.444 11.164 1.00 85.44 72 TYR A C 1
ATOM 570 O O . TYR A 1 72 ? -6.678 -2.400 11.934 1.00 85.44 72 TYR A O 1
ATOM 578 N N . SER A 1 73 ? -7.900 -0.793 10.962 1.00 84.69 73 SER A N 1
ATOM 579 C CA . SER A 1 73 ? -9.164 -1.209 11.571 1.00 84.69 73 SER A CA 1
ATOM 580 C C . SER A 1 73 ? -9.695 -2.501 10.937 1.00 84.69 73 SER A C 1
ATOM 582 O O . SER A 1 73 ? -9.485 -2.768 9.752 1.00 84.69 73 SER A O 1
ATOM 584 N N . GLY A 1 74 ? -10.496 -3.271 11.672 1.00 81.12 74 GLY A N 1
ATOM 585 C CA . GLY A 1 74 ? -11.190 -4.441 11.127 1.00 81.12 74 GLY A CA 1
ATOM 586 C C . GLY A 1 74 ? -12.151 -4.087 9.990 1.00 81.12 74 GLY A C 1
ATOM 587 O O . GLY A 1 74 ? -12.349 -4.882 9.072 1.00 81.12 74 GLY A O 1
ATOM 588 N N . LYS A 1 75 ? -12.696 -2.862 9.967 1.00 83.56 75 LYS A N 1
ATOM 589 C CA . LYS A 1 75 ? -13.515 -2.402 8.836 1.00 83.56 75 LYS A CA 1
ATOM 590 C C . LYS A 1 75 ? -12.677 -2.213 7.573 1.00 83.56 75 LYS A C 1
ATOM 592 O O . LYS A 1 75 ? -13.138 -2.565 6.486 1.00 83.56 75 LYS A O 1
ATOM 597 N N . VAL A 1 76 ? -11.458 -1.691 7.709 1.00 86.56 76 VAL A N 1
ATOM 598 C CA . VAL A 1 76 ? -10.495 -1.616 6.605 1.00 86.56 76 VAL A CA 1
ATOM 599 C C . VAL A 1 76 ? -10.081 -3.023 6.176 1.00 86.56 76 VAL A C 1
ATOM 601 O O . VAL A 1 76 ? -10.074 -3.284 4.978 1.00 86.56 76 VAL A O 1
ATOM 604 N N . ALA A 1 77 ? -9.877 -3.955 7.113 1.00 87.62 77 ALA A N 1
ATOM 605 C CA . ALA A 1 77 ? -9.591 -5.360 6.806 1.00 87.62 77 ALA A CA 1
ATOM 606 C C . ALA A 1 77 ? -10.672 -6.001 5.918 1.00 87.62 77 ALA A C 1
ATOM 608 O O . ALA A 1 77 ? -10.368 -6.582 4.878 1.00 87.62 77 ALA A O 1
ATOM 609 N N . GLN A 1 78 ? -11.949 -5.830 6.277 1.00 87.19 78 GLN A N 1
ATOM 610 C CA . GLN A 1 78 ? -13.081 -6.332 5.488 1.00 87.19 78 GLN A CA 1
ATOM 611 C C . GLN A 1 78 ? -13.120 -5.727 4.079 1.00 87.19 78 GLN A C 1
ATOM 613 O O . GLN A 1 78 ? -13.378 -6.427 3.100 1.00 87.19 78 GLN A O 1
ATOM 618 N N . ARG A 1 79 ? -12.865 -4.417 3.962 1.00 89.75 79 ARG A N 1
ATOM 619 C CA . ARG A 1 79 ? -12.843 -3.727 2.664 1.00 89.75 79 ARG A CA 1
ATOM 620 C C . ARG A 1 79 ? -11.672 -4.177 1.798 1.00 89.75 79 ARG A C 1
ATOM 622 O O . ARG A 1 79 ? -11.867 -4.385 0.604 1.00 89.75 79 ARG A O 1
ATOM 629 N N . LEU A 1 80 ? -10.491 -4.351 2.393 1.00 90.81 80 LEU A N 1
ATOM 630 C CA . LEU A 1 80 ? -9.322 -4.907 1.717 1.00 90.81 80 LEU A CA 1
ATOM 631 C C . LEU A 1 80 ? -9.645 -6.299 1.182 1.00 90.81 80 LEU A C 1
ATOM 633 O O . LEU A 1 80 ? -9.512 -6.532 -0.014 1.00 90.81 80 LEU A O 1
ATOM 637 N N . HIS A 1 81 ? -10.191 -7.179 2.021 1.00 90.88 81 HIS A N 1
ATOM 638 C CA . HIS A 1 81 ? -10.594 -8.515 1.591 1.00 90.88 81 HIS A CA 1
ATOM 639 C C . HIS A 1 81 ? -11.557 -8.498 0.395 1.00 90.88 81 HIS A C 1
ATOM 641 O O . HIS A 1 81 ? -11.352 -9.229 -0.571 1.00 90.88 81 HIS A O 1
ATOM 647 N N . GLY A 1 82 ? -12.545 -7.599 0.401 1.00 93.75 82 GLY A N 1
ATOM 648 C CA . GLY A 1 82 ? -13.489 -7.452 -0.708 1.00 93.75 82 GLY A CA 1
ATOM 649 C C . GLY A 1 82 ? -12.891 -6.899 -2.011 1.00 93.75 82 GLY A C 1
ATOM 650 O O . GLY A 1 82 ? -13.455 -7.146 -3.079 1.00 93.75 82 GLY A O 1
ATOM 651 N N . ILE A 1 83 ? -11.777 -6.154 -1.955 1.00 94.94 83 ILE A N 1
ATOM 652 C CA . ILE A 1 83 ? -11.132 -5.575 -3.146 1.00 94.94 83 ILE A CA 1
ATOM 653 C C . ILE A 1 83 ? -9.970 -6.414 -3.678 1.00 94.94 83 ILE A C 1
ATOM 655 O O . ILE A 1 83 ? -9.647 -6.264 -4.853 1.00 94.94 83 ILE A O 1
ATOM 659 N N . MET A 1 84 ? -9.373 -7.297 -2.867 1.00 90.69 84 MET A N 1
ATOM 660 C CA . MET A 1 84 ? -8.205 -8.097 -3.266 1.00 90.69 84 MET A CA 1
ATOM 661 C C . MET A 1 84 ? -8.443 -8.833 -4.594 1.00 90.69 84 MET A C 1
ATOM 663 O O . MET A 1 84 ? -7.665 -8.691 -5.526 1.00 90.69 84 MET A O 1
ATOM 667 N N . ASN A 1 85 ? -9.593 -9.489 -4.765 1.00 90.25 85 ASN A N 1
ATOM 668 C CA . ASN A 1 85 ? -9.915 -10.207 -6.011 1.00 90.25 85 ASN A CA 1
ATOM 669 C C . ASN A 1 85 ? -10.167 -9.295 -7.233 1.00 90.25 85 ASN A C 1
ATOM 671 O O . ASN A 1 85 ? -10.415 -9.786 -8.330 1.00 90.25 85 ASN A O 1
ATOM 675 N N . ARG A 1 86 ? -10.160 -7.968 -7.057 1.00 94.38 86 ARG A N 1
ATOM 676 C CA . ARG A 1 86 ? -10.351 -6.963 -8.120 1.00 94.38 86 ARG A CA 1
ATOM 677 C C . ARG A 1 86 ? -9.070 -6.196 -8.451 1.00 94.38 86 ARG A C 1
ATOM 679 O O . ARG A 1 86 ? -9.105 -5.307 -9.305 1.00 94.38 86 ARG A O 1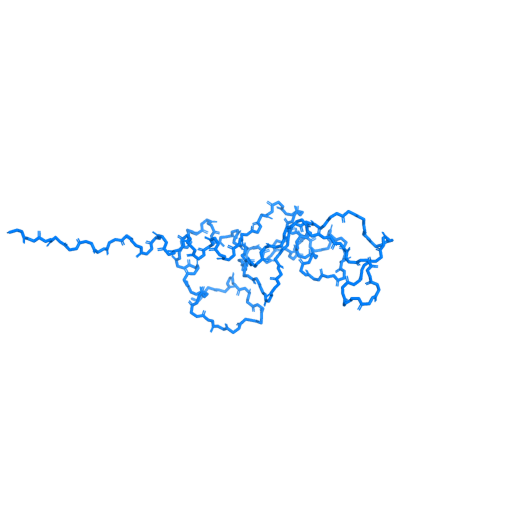
ATOM 686 N N . VAL A 1 87 ? -7.971 -6.490 -7.760 1.00 93.44 87 VAL A N 1
ATOM 687 C CA . VAL A 1 87 ? -6.651 -5.909 -8.001 1.00 93.44 87 VAL A CA 1
ATOM 688 C C . VAL A 1 87 ? -5.735 -7.036 -8.478 1.00 93.44 87 VAL A C 1
ATOM 690 O O . VAL A 1 87 ? -5.689 -8.078 -7.831 1.00 93.44 87 VAL A O 1
ATOM 693 N N . PRO A 1 88 ? -5.017 -6.872 -9.603 1.00 92.06 88 PRO A N 1
ATOM 694 C CA . PRO A 1 88 ? -4.049 -7.872 -10.037 1.00 92.06 88 PRO A CA 1
ATOM 695 C C . PRO A 1 88 ? -3.029 -8.160 -8.935 1.00 92.06 88 PRO A C 1
ATOM 697 O O . PRO A 1 88 ? -2.491 -7.227 -8.332 1.00 92.06 88 PRO A O 1
ATOM 700 N N . LEU A 1 89 ? -2.775 -9.445 -8.681 1.00 91.81 89 LEU A N 1
ATOM 701 C CA . LEU A 1 89 ? -1.775 -9.866 -7.705 1.00 91.81 89 LEU A CA 1
ATOM 702 C C . LEU A 1 89 ? -0.416 -9.267 -8.060 1.00 91.81 89 LEU A C 1
ATOM 704 O O . LEU A 1 89 ? -0.032 -9.207 -9.231 1.00 91.81 89 LEU A O 1
ATOM 708 N N . TYR A 1 90 ? 0.304 -8.829 -7.031 1.00 93.50 90 TYR A N 1
ATOM 709 C CA . TYR A 1 90 ? 1.591 -8.179 -7.191 1.00 93.50 90 TYR A CA 1
ATOM 710 C C . TYR A 1 90 ? 2.637 -8.820 -6.271 1.00 93.50 90 TYR A C 1
ATOM 712 O O . TYR A 1 90 ? 2.312 -9.067 -5.114 1.00 93.50 90 TYR A O 1
ATOM 720 N N . PRO A 1 91 ? 3.883 -9.068 -6.728 1.00 91.31 91 PRO A N 1
ATOM 721 C CA . PRO A 1 91 ? 4.857 -9.870 -5.971 1.00 91.31 91 PRO A CA 1
ATOM 722 C C . PRO A 1 91 ? 5.364 -9.255 -4.660 1.00 91.31 91 PRO A C 1
ATOM 724 O O . PRO A 1 91 ? 6.102 -9.905 -3.927 1.00 91.31 91 PRO A O 1
ATOM 727 N N . ILE A 1 92 ? 5.049 -7.986 -4.400 1.00 93.06 92 ILE A N 1
ATOM 728 C CA . ILE A 1 92 ? 5.466 -7.276 -3.190 1.00 93.06 92 ILE A CA 1
ATOM 729 C C . ILE A 1 92 ? 4.208 -6.960 -2.383 1.00 93.06 92 ILE A C 1
ATOM 731 O O . ILE A 1 92 ? 3.449 -6.069 -2.768 1.00 93.06 92 ILE A O 1
ATOM 735 N N . ASP A 1 93 ? 4.011 -7.669 -1.271 1.00 91.12 93 ASP A N 1
ATOM 736 C CA . ASP A 1 93 ? 2.778 -7.637 -0.468 1.00 91.12 93 ASP A CA 1
ATOM 737 C C . ASP A 1 93 ? 2.416 -6.232 0.035 1.00 91.12 93 ASP A C 1
ATOM 739 O O . ASP A 1 93 ? 1.258 -5.808 -0.034 1.00 91.12 93 ASP A O 1
ATOM 743 N N . ASP A 1 94 ? 3.413 -5.463 0.477 1.00 92.25 94 ASP A N 1
ATOM 744 C CA . ASP A 1 94 ? 3.228 -4.080 0.930 1.00 92.25 94 ASP A CA 1
ATOM 745 C C . ASP A 1 94 ? 2.715 -3.187 -0.210 1.00 92.25 94 ASP A C 1
ATOM 747 O O . ASP A 1 94 ? 1.756 -2.424 -0.054 1.00 92.25 94 ASP A O 1
ATOM 751 N N . VAL A 1 95 ? 3.297 -3.339 -1.404 1.00 94.12 95 VAL A N 1
ATOM 752 C CA . VAL A 1 95 ? 2.881 -2.595 -2.598 1.00 94.12 95 VAL A CA 1
ATOM 753 C C . VAL A 1 95 ? 1.489 -3.040 -3.038 1.00 94.12 95 VAL A C 1
ATOM 755 O O . VAL A 1 95 ? 0.657 -2.189 -3.349 1.00 94.12 95 VAL A O 1
ATOM 758 N N . TYR A 1 96 ? 1.200 -4.343 -3.022 1.00 94.81 96 TYR A N 1
ATOM 759 C CA . TYR A 1 96 ? -0.123 -4.887 -3.333 1.00 94.81 96 TYR A CA 1
ATOM 760 C C . TYR A 1 96 ? -1.203 -4.320 -2.400 1.00 94.81 96 TYR A C 1
ATOM 762 O O . TYR A 1 96 ? -2.254 -3.856 -2.853 1.00 94.81 96 TYR A O 1
ATOM 770 N N . THR A 1 97 ? -0.911 -4.256 -1.101 1.00 93.62 97 THR A N 1
ATOM 771 C CA . THR A 1 97 ? -1.780 -3.629 -0.100 1.00 93.62 97 THR A CA 1
ATOM 772 C C . THR A 1 97 ? -1.992 -2.145 -0.415 1.00 93.62 97 THR A C 1
ATOM 774 O O . THR A 1 97 ? -3.127 -1.663 -0.403 1.00 93.62 97 THR A O 1
ATOM 777 N N . GLY A 1 98 ? -0.935 -1.421 -0.802 1.00 94.25 98 GLY A N 1
ATOM 778 C CA . GLY A 1 98 ? -1.026 -0.043 -1.299 1.00 94.25 98 GLY A CA 1
ATOM 779 C C . GLY A 1 98 ? -1.907 0.112 -2.546 1.00 94.25 98 GLY A C 1
ATOM 780 O O . GLY A 1 98 ? -2.716 1.040 -2.625 1.00 94.25 98 GLY A O 1
ATOM 781 N N . MET A 1 99 ? -1.823 -0.817 -3.504 1.00 95.38 99 MET A N 1
ATOM 782 C CA . MET A 1 99 ? -2.696 -0.836 -4.686 1.00 95.38 99 MET A CA 1
ATOM 783 C C . MET A 1 99 ? -4.168 -1.034 -4.300 1.00 95.38 99 MET A C 1
ATOM 785 O O . MET A 1 99 ? -5.038 -0.330 -4.822 1.00 95.38 99 MET A O 1
ATOM 789 N N . CYS A 1 100 ? -4.445 -1.940 -3.359 1.00 95.50 100 CYS A N 1
ATOM 790 C CA . CYS A 1 100 ? -5.787 -2.177 -2.827 1.00 95.50 100 CYS A CA 1
ATOM 791 C C . CYS A 1 100 ? -6.356 -0.935 -2.128 1.00 95.50 100 CYS A C 1
ATOM 793 O O . CYS A 1 100 ? -7.494 -0.543 -2.393 1.00 95.50 100 CYS A O 1
ATOM 795 N N . LEU A 1 101 ? -5.557 -0.267 -1.293 1.00 93.81 101 LEU A N 1
ATOM 796 C CA . LEU A 1 101 ? -5.956 0.963 -0.599 1.00 93.81 101 LEU A CA 1
ATOM 797 C C . LEU A 1 101 ? -6.250 2.100 -1.578 1.00 93.81 101 LEU A C 1
ATOM 799 O O . LEU A 1 101 ? -7.291 2.751 -1.463 1.00 93.81 101 LEU A O 1
ATOM 803 N N . ARG A 1 102 ? -5.405 2.268 -2.606 1.00 94.31 102 ARG A N 1
ATOM 804 C CA . ARG A 1 102 ? -5.648 3.233 -3.686 1.00 94.31 102 ARG A CA 1
ATOM 805 C C . ARG A 1 102 ? -6.968 2.947 -4.402 1.00 94.31 102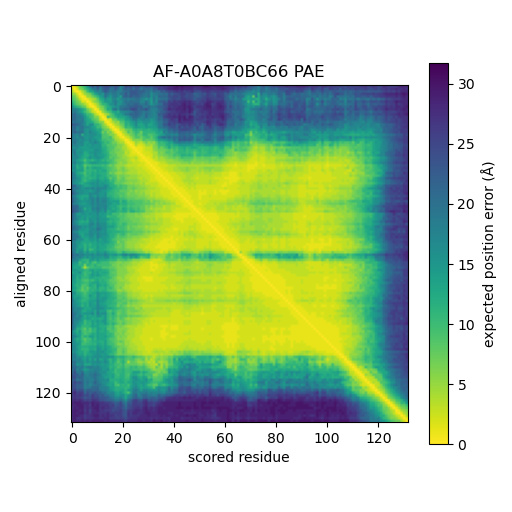 ARG A C 1
ATOM 807 O O . ARG A 1 102 ? -7.722 3.875 -4.673 1.00 94.31 102 ARG A O 1
ATOM 814 N N . LYS A 1 103 ? -7.275 1.676 -4.690 1.00 93.81 103 LYS A N 1
ATOM 815 C CA . LYS A 1 103 ? -8.536 1.284 -5.344 1.00 93.81 103 LYS A CA 1
ATOM 816 C C . LYS A 1 103 ? -9.763 1.566 -4.470 1.00 93.81 103 LYS A C 1
ATOM 818 O O . LYS A 1 103 ? -10.817 1.889 -5.008 1.00 93.81 103 LYS A O 1
ATOM 823 N N . LEU A 1 104 ? -9.620 1.469 -3.148 1.00 92.00 104 LEU A N 1
ATOM 824 C CA . LEU A 1 104 ? -10.660 1.805 -2.170 1.00 92.00 104 LEU A CA 1
ATOM 825 C C . LEU A 1 104 ? -10.799 3.314 -1.906 1.00 92.00 104 LEU A C 1
ATOM 827 O O . LEU A 1 104 ? -11.732 3.708 -1.210 1.00 92.00 104 LEU A O 1
ATOM 831 N N . GLY A 1 105 ? -9.887 4.149 -2.416 1.00 90.19 105 GLY A N 1
ATOM 832 C CA . GLY A 1 105 ? -9.849 5.581 -2.106 1.00 90.19 105 GLY A CA 1
ATOM 833 C C . GLY A 1 105 ? -9.475 5.879 -0.649 1.00 90.19 105 GLY A C 1
ATOM 834 O O . GLY A 1 105 ? -9.833 6.932 -0.128 1.00 90.19 105 GLY A O 1
ATOM 835 N N . LEU A 1 106 ? -8.790 4.949 0.025 1.00 85.38 106 LEU A N 1
ATOM 836 C CA . LEU A 1 106 ? -8.325 5.119 1.399 1.00 85.38 106 LEU A CA 1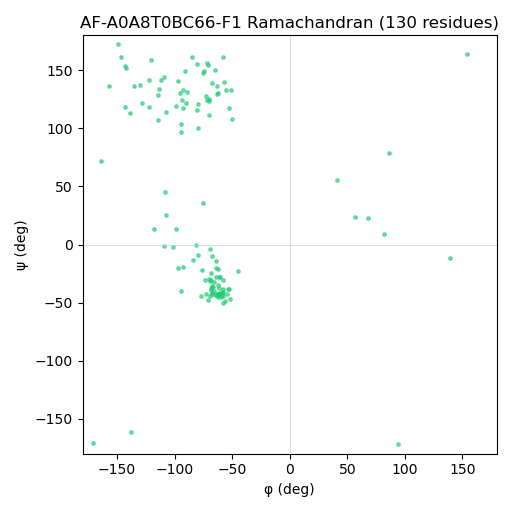
ATOM 837 C C . LEU A 1 106 ? -6.873 5.603 1.405 1.00 85.38 106 LEU A C 1
ATOM 839 O O . LEU A 1 106 ? -6.011 5.004 0.763 1.00 85.38 106 LEU A O 1
ATOM 843 N N . SER A 1 107 ? -6.599 6.656 2.171 1.00 79.00 107 SER A N 1
ATOM 844 C CA . SER A 1 107 ? -5.243 7.180 2.358 1.00 79.00 107 SER A CA 1
ATOM 845 C C . SER A 1 107 ? -4.589 6.568 3.593 1.00 79.00 107 SER A C 1
ATOM 847 O O . SER A 1 107 ? -5.191 6.554 4.670 1.00 79.00 107 SER A O 1
ATOM 849 N N . GLN A 1 108 ? -3.341 6.113 3.465 1.00 78.88 108 GLN A N 1
ATOM 850 C CA . GLN A 1 108 ? -2.542 5.707 4.621 1.00 78.88 108 GLN A CA 1
ATOM 851 C C . GLN A 1 108 ? -2.041 6.936 5.377 1.00 78.88 108 GLN A C 1
ATOM 853 O O . GLN A 1 108 ? -1.755 7.974 4.778 1.00 78.88 108 GLN A O 1
ATOM 858 N N . ARG A 1 109 ? -1.899 6.820 6.698 1.00 76.31 109 ARG A N 1
ATOM 859 C CA . ARG A 1 109 ? -1.271 7.858 7.524 1.00 76.31 109 ARG A CA 1
ATOM 860 C C . ARG A 1 109 ? 0.079 7.385 8.033 1.00 76.31 109 ARG A C 1
ATOM 862 O O . ARG A 1 109 ? 0.227 6.217 8.387 1.00 76.31 109 ARG A O 1
ATOM 869 N N . SER A 1 110 ? 1.037 8.303 8.128 1.00 70.44 110 SER A N 1
ATOM 870 C CA . SER A 1 110 ? 2.317 7.994 8.760 1.00 70.44 110 SER A CA 1
ATOM 871 C C . SER A 1 110 ? 2.133 7.754 10.261 1.00 70.44 110 SER A C 1
ATOM 873 O O . SER A 1 110 ? 1.402 8.484 10.948 1.00 70.44 110 SER A O 1
ATOM 875 N N . THR A 1 111 ? 2.822 6.743 10.794 1.00 62.62 111 THR A N 1
ATOM 876 C CA . THR A 1 111 ? 2.891 6.487 12.241 1.00 62.62 111 THR A CA 1
ATOM 877 C C . THR A 1 111 ? 3.440 7.698 12.994 1.00 62.62 111 THR A C 1
ATOM 879 O O . THR A 1 111 ? 2.912 8.044 14.052 1.00 62.62 111 THR A O 1
ATOM 882 N N . ARG A 1 112 ? 4.434 8.402 12.427 1.00 61.81 112 ARG A N 1
ATOM 883 C CA . ARG A 1 112 ? 5.019 9.612 13.034 1.00 61.81 112 ARG A CA 1
ATOM 884 C C . ARG A 1 112 ? 3.959 10.699 13.236 1.00 61.81 112 ARG A C 1
ATOM 886 O O . ARG A 1 112 ? 3.833 11.239 14.332 1.00 61.81 112 ARG A O 1
ATOM 893 N N . ASP A 1 113 ? 3.126 10.934 12.226 1.00 58.94 113 ASP A N 1
ATOM 894 C CA . ASP A 1 113 ? 2.050 11.931 12.289 1.00 58.94 113 ASP A CA 1
ATOM 895 C C . ASP A 1 113 ? 0.958 11.533 13.290 1.00 58.94 113 ASP A C 1
ATOM 897 O O . ASP A 1 113 ? 0.398 12.371 14.004 1.00 58.94 113 ASP A O 1
ATOM 901 N N . SER A 1 114 ? 0.673 10.234 13.381 1.00 57.97 114 SER A N 1
ATOM 902 C CA . SER A 1 114 ? -0.353 9.698 14.276 1.00 57.97 114 SER A CA 1
ATOM 903 C C . SER A 1 114 ? 0.057 9.832 15.747 1.00 57.97 114 SER A C 1
ATOM 905 O O . SER A 1 114 ? -0.743 10.318 16.553 1.00 57.97 114 SER A O 1
ATOM 907 N N . VAL A 1 115 ? 1.312 9.507 16.080 1.00 57.41 115 VAL A N 1
ATOM 908 C CA . VAL A 1 115 ? 1.884 9.658 17.432 1.00 57.41 115 VAL A CA 1
ATOM 909 C C . VAL A 1 115 ? 1.958 11.130 17.843 1.00 57.41 115 VAL A 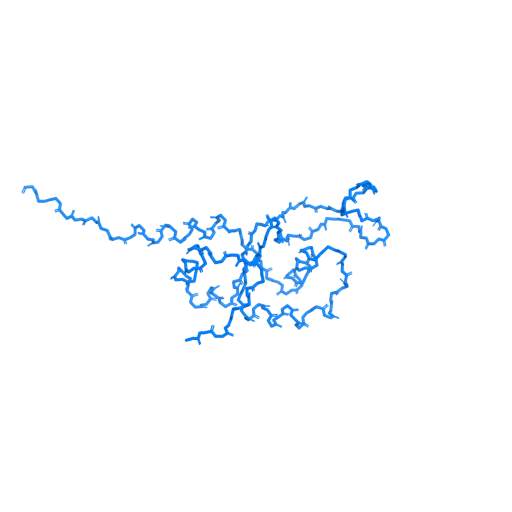C 1
ATOM 911 O O . VAL A 1 115 ? 1.540 11.474 18.950 1.00 57.41 115 VAL A O 1
ATOM 914 N N . LEU A 1 116 ? 2.395 12.025 16.951 1.00 54.44 116 LEU A N 1
ATOM 915 C CA . LEU A 1 116 ? 2.416 13.468 17.224 1.00 54.44 116 LEU A CA 1
ATOM 916 C C . LEU A 1 116 ? 1.004 14.026 17.479 1.00 54.44 116 LEU A C 1
ATOM 918 O O . LEU A 1 116 ? 0.817 14.858 18.369 1.00 54.44 116 LEU A O 1
ATOM 922 N N . SER A 1 117 ? -0.012 13.542 16.755 1.00 53.19 117 SER A N 1
ATOM 923 C CA . SER A 1 117 ? -1.410 13.954 16.962 1.00 53.19 117 SER A CA 1
ATOM 924 C C . SER A 1 117 ? -2.019 13.450 18.281 1.00 53.19 117 SER A C 1
ATOM 926 O O . SER A 1 117 ? -2.922 14.091 18.831 1.00 53.19 117 SER A O 1
ATOM 928 N N . ALA A 1 118 ? -1.554 12.300 18.779 1.00 53.50 118 ALA A N 1
ATOM 929 C CA . ALA A 1 118 ? -1.957 11.745 20.068 1.00 53.50 118 ALA A CA 1
ATOM 930 C C . ALA A 1 118 ? -1.247 12.479 21.218 1.00 53.50 118 ALA A C 1
ATOM 932 O O . ALA A 1 118 ? -1.896 12.918 22.164 1.00 53.50 118 ALA A O 1
ATOM 933 N N . SER A 1 119 ? 0.061 12.726 21.082 1.00 49.88 119 SER A N 1
ATOM 934 C CA . SER A 1 119 ? 0.860 13.459 22.072 1.00 49.88 119 SER A CA 1
ATOM 935 C C . SER A 1 119 ? 0.363 14.895 22.278 1.00 49.88 119 SER A C 1
ATOM 937 O O . SER A 1 119 ? 0.212 15.325 23.419 1.00 49.88 119 SER A O 1
ATOM 939 N N . ARG A 1 120 ? -0.012 15.614 21.208 1.00 50.75 120 ARG A N 1
ATOM 940 C CA . ARG A 1 120 ? -0.579 16.974 21.321 1.00 50.75 120 ARG A CA 1
ATOM 941 C C . ARG A 1 120 ? -1.904 17.040 22.089 1.00 50.75 120 ARG A C 1
ATOM 943 O O . ARG A 1 120 ? -2.249 18.111 22.576 1.00 50.75 120 ARG A O 1
ATOM 950 N N . ARG A 1 121 ? -2.647 15.934 22.204 1.00 50.06 121 ARG A N 1
ATOM 951 C CA . ARG A 1 121 ? -3.921 15.891 22.944 1.00 50.06 121 ARG A CA 1
ATOM 952 C C . ARG A 1 121 ? -3.779 15.466 24.403 1.00 50.06 121 ARG A C 1
ATOM 954 O O . ARG A 1 121 ? -4.625 15.853 25.196 1.00 50.06 121 ARG A O 1
ATOM 961 N N . ASN A 1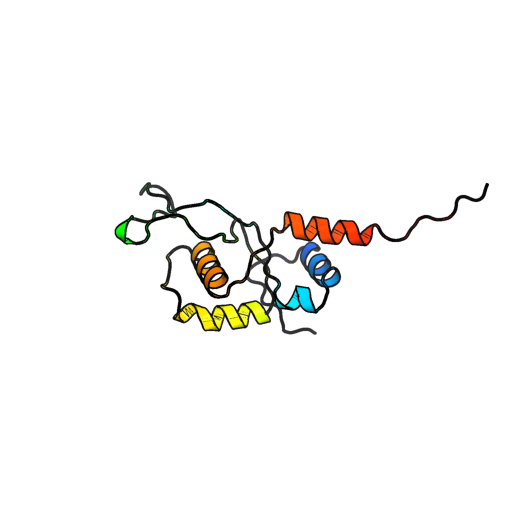 122 ? -2.679 14.810 24.771 1.00 42.53 122 ASN A N 1
ATOM 962 C CA . ASN A 1 122 ? -2.332 14.543 26.173 1.00 42.53 122 ASN A CA 1
ATOM 963 C C . ASN A 1 122 ? -1.664 15.736 26.890 1.00 42.53 122 ASN A C 1
ATOM 965 O O . ASN A 1 122 ? -1.360 15.631 28.072 1.00 42.53 122 ASN A O 1
ATOM 969 N N . ILE A 1 123 ? -1.448 16.875 26.216 1.00 45.81 123 ILE A N 1
ATOM 970 C CA . ILE A 1 123 ? -0.903 18.112 26.824 1.00 45.81 123 ILE A CA 1
ATOM 971 C C . ILE A 1 123 ? -2.032 19.117 27.168 1.00 45.81 123 ILE A C 1
ATOM 973 O O . ILE A 1 123 ? -1.799 20.278 27.495 1.00 45.81 123 ILE A O 1
ATOM 977 N N . GLY A 1 124 ? -3.294 18.678 27.144 1.00 43.28 124 GLY A N 1
ATOM 978 C CA . GLY A 1 124 ? -4.400 19.413 27.752 1.00 43.28 124 GL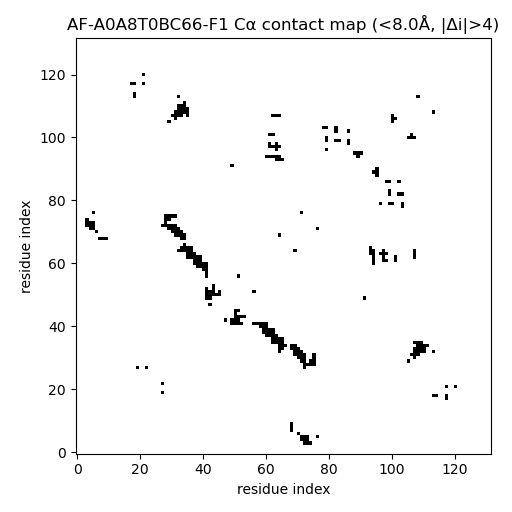Y A CA 1
ATOM 979 C C . GLY A 1 124 ? -4.592 18.988 29.208 1.00 43.28 124 GLY A C 1
ATOM 980 O O . GLY A 1 124 ? -4.880 17.828 29.452 1.00 43.28 124 GLY A O 1
ATOM 981 N N . THR A 1 125 ? -4.504 19.950 30.133 1.00 45.28 125 THR A N 1
ATOM 982 C CA . THR A 1 125 ? -4.847 19.886 31.575 1.00 45.28 125 THR A CA 1
ATOM 983 C C . THR A 1 125 ? -3.774 19.381 32.556 1.00 45.28 125 THR A C 1
ATOM 985 O O . THR A 1 125 ? -3.878 18.284 33.080 1.00 45.28 125 THR A O 1
ATOM 988 N N . THR A 1 126 ? -2.819 20.248 32.913 1.00 40.09 126 THR A N 1
ATOM 989 C CA . THR A 1 126 ? -2.383 20.488 34.313 1.00 40.09 126 THR A CA 1
ATOM 990 C C . THR A 1 126 ? -1.590 21.804 34.394 1.00 40.09 126 THR A C 1
ATOM 992 O O . THR A 1 126 ? -0.380 21.830 34.588 1.00 40.09 126 THR A O 1
ATOM 995 N N . ARG A 1 127 ? -2.269 22.952 34.260 1.00 37.03 127 ARG A N 1
ATOM 996 C CA . ARG A 1 127 ? -1.770 24.193 34.880 1.00 37.03 127 ARG A CA 1
ATOM 997 C C . ARG A 1 127 ? -2.453 24.320 36.236 1.00 37.03 127 ARG A C 1
ATOM 999 O O . ARG A 1 127 ? -3.596 24.758 36.311 1.00 37.03 127 ARG A O 1
ATOM 1006 N N . ALA A 1 128 ? -1.764 23.885 37.288 1.00 37.66 128 ALA A N 1
ATOM 1007 C CA . ALA A 1 128 ? -2.112 24.277 38.647 1.00 37.66 128 ALA A CA 1
ATOM 1008 C C . ALA A 1 128 ? -1.928 25.804 38.775 1.00 37.66 128 ALA A C 1
ATOM 1010 O O . ALA A 1 128 ? -0.940 26.331 38.252 1.00 37.66 128 ALA A O 1
ATOM 1011 N N . PRO A 1 129 ? -2.856 26.538 39.412 1.00 34.97 129 PRO A N 1
ATOM 1012 C CA . PRO A 1 129 ? -2.695 27.971 39.599 1.00 34.97 129 PRO A CA 1
ATOM 1013 C C . PRO A 1 129 ? -1.582 28.233 40.618 1.00 34.97 129 PRO A C 1
ATOM 1015 O O . PRO A 1 129 ? -1.634 27.756 41.751 1.00 34.97 129 PRO A O 1
ATOM 1018 N N . ILE A 1 130 ? -0.580 29.009 40.209 1.00 39.53 130 ILE A N 1
ATOM 1019 C CA . ILE A 1 130 ? 0.372 29.639 41.123 1.00 39.53 130 ILE A CA 1
ATOM 1020 C C . ILE A 1 130 ? -0.418 30.724 41.861 1.00 39.53 130 ILE A C 1
ATOM 1022 O O . ILE A 1 130 ? -0.868 31.687 41.239 1.00 39.53 130 ILE A O 1
ATOM 1026 N N . LYS A 1 131 ? -0.647 30.534 43.164 1.00 38.25 131 LYS A N 1
ATOM 1027 C CA . LYS A 1 131 ? -1.112 31.612 44.042 1.00 38.25 131 LYS A CA 1
ATOM 1028 C C . LYS A 1 131 ? 0.055 32.579 44.249 1.00 38.25 131 LYS A C 1
ATOM 1030 O O . LYS A 1 131 ? 1.136 32.134 44.633 1.00 38.25 131 LYS A O 1
ATOM 1035 N N . ALA A 1 132 ? -0.182 33.847 43.925 1.00 48.72 132 ALA A N 1
ATOM 1036 C CA . ALA A 1 132 ? 0.650 34.974 44.337 1.00 48.72 132 ALA A CA 1
ATOM 1037 C C . ALA A 1 132 ? 0.433 35.281 45.824 1.00 48.72 132 ALA A C 1
ATOM 1039 O O . ALA A 1 132 ? -0.674 34.960 46.324 1.00 48.72 132 ALA A O 1
#

Solvent-accessible surface area (backbone atoms only — not comparable to full-atom values): 8177 Å² total; per-residue (Å²): 136,81,93,49,64,70,81,73,90,66,82,91,48,82,66,67,59,52,60,58,78,57,44,54,74,76,58,45,47,70,30,37,34,16,50,63,47,64,90,44,59,69,41,73,51,84,87,47,95,68,49,43,57,69,92,80,57,77,72,70,48,63,58,20,45,40,98,82,58,67,50,44,21,32,61,41,50,55,52,45,63,71,39,48,90,77,46,83,87,50,99,46,64,45,55,37,51,15,49,45,32,56,75,71,71,50,73,78,38,42,46,69,61,52,52,52,60,37,54,65,58,71,72,64,87,84,82,77,82,82,81,129

Secondary structure (DSSP, 8-state):
--------S----THHHHHHHHS-HHHHHT-EEEEEE-S---B--TTSTTB--TTT--SPPPPEEEEEEEEE-HHHHHHHHHHHTTS---SSHHHHHHHHHHHHTPPPEEHHHHHHHHHTTTTSS-------

Mean predicted aligned error: 11.43 Å

Sequence (132 aa):
MYGDILQWDYRDSFFNLTIKEGLSPAKARDLFVGDVITNAGPHRDKKVKYYIPESIYVGGYPPYAGGGGYLYSGKVAQRLHGIMNRVPLYPIDDVYTGMCLRKLGLSQRSTRDSVLSASRRNIGTTRAPIKA

InterPro domains:
  IPR002659 Glycosyl transferase, family 31 [PF01762] (29-110)
  IPR002659 Glycosyl transferase, family 31 [PTHR11214] (28-110)

Organism: Silurus meridionalis (NCBI:txid175797)